Protein AF-A0A354PFF9-F1 (afdb_monomer)

Nearest PDB structures (foldseek):
  5bq5-assembly3_C  TM=9.420E-01  e=9.356E-03  Geobacillus stearothermophilus

Radius of g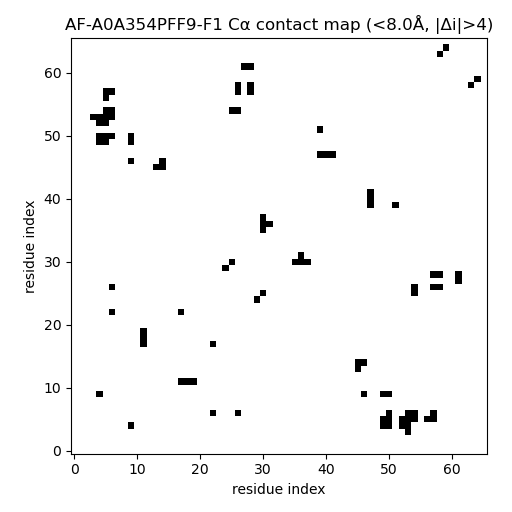yration: 11.97 Å; Cα contacts (8 Å, |Δi|>4): 49; chains: 1; bounding box: 24×29×32 Å

Solvent-accessible surface area (backbone atoms only — not comparable to full-atom values): 4328 Å² total; per-residue (Å²): 132,86,78,80,57,40,70,88,74,55,62,48,83,83,36,70,91,53,50,70,66,57,52,55,56,60,6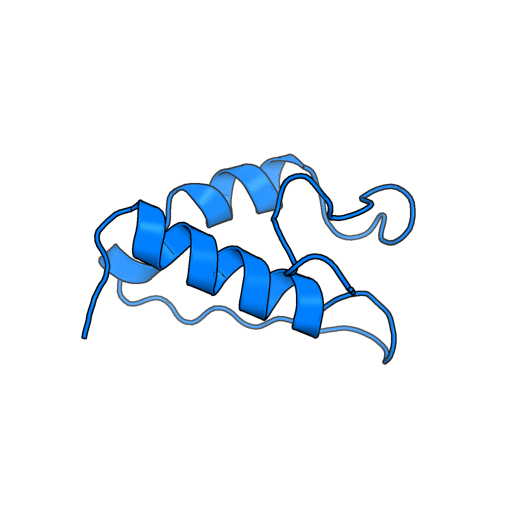6,67,41,52,49,63,79,68,72,50,86,87,83,84,82,78,70,90,90,69,49,59,69,45,52,53,48,13,50,51,53,44,32,46,77,72,70,54,78,134

Foldseek 3Di:
DDDQQALVPDDCVLPVVDDPVNSVVLLVVVC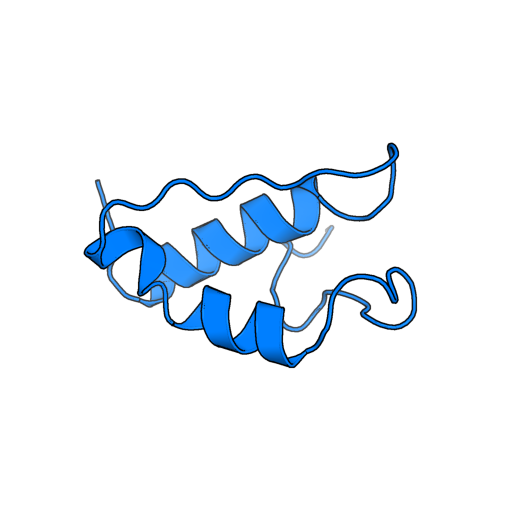VVVVHDDDDDDDPPSCSVSSVRNSVVSCVVVVDDD

Sequence (66 aa):
MASSPTLSNFDLAFQPSVSRNQIETLSTCQWIRDCQALLLQGPPGVGKTHLSVALGQRAIENGFSG

Mean predicted aligned error: 3.35 Å

pLDDT: mean 92.54, std 8.9, range [45.09, 97.81]

Secondary structure (DSSP, 8-state):
-PPPP-STT--TTT-TTS-HHHHHHHHTTHHHHTTPPPP---STTSSHHHHHHHHHHHHHHTT---

Structure (mmCIF, N/CA/C/O backbone):
data_AF-A0A354PFF9-F1
#
_entry.id   AF-A0A354PFF9-F1
#
loop_
_atom_site.group_PDB
_atom_site.id
_atom_site.type_symbol
_atom_site.label_atom_id
_atom_site.label_alt_id
_atom_site.label_comp_id
_atom_site.label_asym_id
_atom_site.label_entity_id
_atom_site.label_seq_id
_atom_site.pdbx_PDB_ins_code
_atom_site.Cartn_x
_atom_site.Cartn_y
_atom_site.Cartn_z
_atom_site.occupancy
_atom_site.B_iso_or_equiv
_atom_site.auth_seq_id
_atom_site.auth_comp_id
_atom_site.auth_asym_id
_atom_site.auth_atom_id
_atom_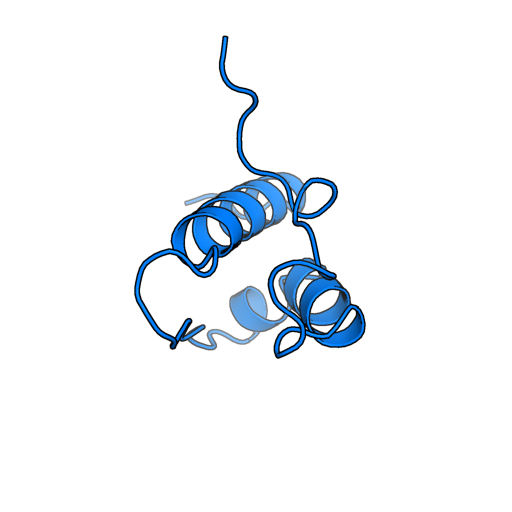site.pdbx_PDB_model_num
ATOM 1 N N . MET A 1 1 ? 5.283 21.900 -12.717 1.00 45.09 1 MET A N 1
ATOM 2 C CA . MET A 1 1 ? 5.146 21.357 -11.347 1.00 45.09 1 MET A CA 1
ATOM 3 C C . MET A 1 1 ? 4.817 19.882 -11.480 1.00 45.09 1 MET A C 1
ATOM 5 O O . MET A 1 1 ? 3.919 19.571 -12.251 1.00 45.09 1 MET A O 1
ATOM 9 N N . ALA A 1 2 ? 5.563 18.982 -10.838 1.00 58.69 2 ALA A N 1
ATOM 10 C CA . ALA A 1 2 ? 5.222 17.559 -10.862 1.00 58.69 2 ALA A CA 1
ATOM 11 C C . ALA A 1 2 ? 3.933 17.341 -10.051 1.00 58.69 2 ALA A C 1
ATOM 13 O O . ALA A 1 2 ? 3.823 17.853 -8.939 1.00 58.69 2 ALA A O 1
ATOM 14 N N . SER A 1 3 ? 2.950 16.640 -10.616 1.00 75.44 3 SER A N 1
ATOM 15 C CA . SER A 1 3 ? 1.731 16.258 -9.897 1.00 75.44 3 SER A CA 1
ATOM 16 C C . SER A 1 3 ? 2.061 15.226 -8.819 1.00 75.44 3 SER A C 1
ATOM 18 O O . SER A 1 3 ? 2.816 14.290 -9.094 1.00 75.44 3 SER A O 1
ATOM 20 N N . SER A 1 4 ? 1.482 15.359 -7.624 1.00 87.38 4 SER A N 1
ATOM 21 C CA . SER A 1 4 ? 1.626 14.355 -6.564 1.00 87.38 4 SER A CA 1
ATOM 22 C C . SER A 1 4 ? 1.160 12.966 -7.039 1.00 87.38 4 SER A C 1
ATOM 24 O O . SER A 1 4 ? 0.181 12.883 -7.788 1.00 87.38 4 SER A O 1
ATOM 26 N N . PRO A 1 5 ? 1.833 11.873 -6.631 1.00 93.62 5 PRO A N 1
ATOM 27 C CA . PRO A 1 5 ? 1.412 10.513 -6.958 1.00 93.62 5 PRO A CA 1
ATOM 28 C C . PRO A 1 5 ? 0.008 10.193 -6.434 1.00 93.62 5 PRO A C 1
ATOM 30 O O . PRO A 1 5 ? -0.239 10.279 -5.236 1.00 93.62 5 PRO A O 1
ATOM 33 N N . THR A 1 6 ? -0.887 9.748 -7.316 1.00 95.56 6 THR A N 1
ATOM 34 C CA . THR A 1 6 ? -2.221 9.240 -6.956 1.00 95.56 6 THR A CA 1
ATOM 35 C C . THR A 1 6 ? -2.416 7.822 -7.483 1.00 95.56 6 THR A C 1
ATOM 37 O O . THR A 1 6 ? -1.724 7.392 -8.413 1.00 95.56 6 THR A O 1
ATOM 40 N N . LEU A 1 7 ? -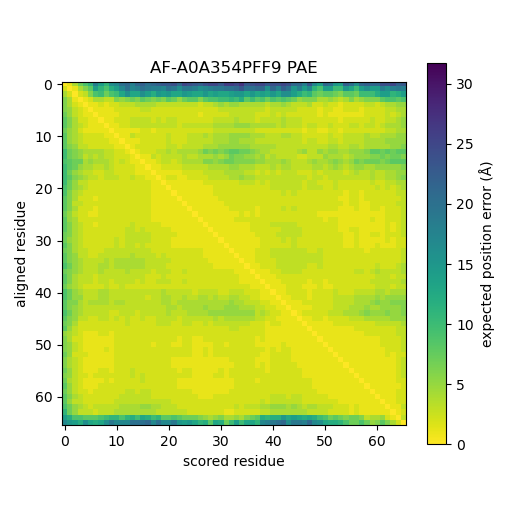3.383 7.089 -6.918 1.00 95.19 7 LEU A N 1
ATOM 41 C CA . LEU A 1 7 ? -3.721 5.744 -7.396 1.00 95.19 7 LEU A CA 1
ATOM 42 C C . LEU A 1 7 ? -4.280 5.783 -8.826 1.00 95.19 7 LEU A C 1
ATOM 44 O O . LEU A 1 7 ? -3.993 4.889 -9.613 1.00 95.19 7 LEU A O 1
ATOM 48 N N . SER A 1 8 ? -5.022 6.839 -9.181 1.00 92.75 8 SER A N 1
ATOM 49 C CA . SER A 1 8 ? -5.575 7.030 -10.529 1.00 92.75 8 SER A CA 1
ATOM 50 C C . SER A 1 8 ? -4.506 7.265 -11.596 1.00 92.75 8 SER A C 1
ATOM 52 O O . SER A 1 8 ? -4.722 6.929 -12.754 1.00 92.75 8 SER A O 1
ATOM 54 N N . ASN A 1 9 ? -3.361 7.834 -11.209 1.00 93.62 9 ASN A N 1
ATOM 55 C CA . ASN A 1 9 ? -2.262 8.156 -12.118 1.00 93.62 9 ASN A CA 1
ATOM 56 C C . ASN A 1 9 ? -1.185 7.057 -12.144 1.00 93.62 9 ASN A C 1
ATOM 58 O O . ASN A 1 9 ? -0.119 7.265 -12.719 1.00 93.62 9 ASN A O 1
ATOM 62 N N . PHE A 1 10 ? -1.419 5.914 -11.489 1.00 93.38 10 PHE A N 1
ATOM 63 C CA . PHE A 1 10 ? -0.519 4.769 -11.566 1.00 93.38 10 PHE A CA 1
ATOM 64 C C . PHE A 1 10 ? -0.765 3.989 -12.863 1.00 93.38 10 PHE A C 1
ATOM 66 O O . PHE A 1 10 ? -1.865 3.485 -13.096 1.00 93.38 10 PHE A O 1
ATOM 73 N N . ASP A 1 11 ? 0.265 3.875 -13.701 1.00 92.19 11 ASP A N 1
ATOM 74 C CA . ASP A 1 11 ? 0.190 3.129 -14.955 1.00 92.19 11 ASP A CA 1
ATOM 75 C C . ASP A 1 11 ? 0.329 1.616 -14.709 1.00 92.19 11 ASP A C 1
ATOM 77 O O . ASP A 1 11 ? 1.423 1.083 -14.509 1.00 92.19 11 ASP A O 1
ATOM 81 N N . LEU A 1 12 ? -0.805 0.913 -14.741 1.00 90.12 12 LEU A N 1
ATOM 82 C CA . LEU A 1 12 ? -0.862 -0.546 -14.605 1.00 90.12 12 LEU A CA 1
ATOM 83 C C . LEU A 1 12 ? -0.244 -1.283 -15.804 1.00 90.12 12 LEU A C 1
ATOM 85 O O . LEU A 1 12 ? 0.177 -2.427 -15.650 1.00 90.12 12 LEU A O 1
ATOM 89 N N . ALA A 1 13 ? -0.173 -0.662 -16.987 1.00 89.75 13 ALA A N 1
ATOM 90 C CA . ALA A 1 13 ? 0.467 -1.275 -18.150 1.00 89.75 13 ALA A CA 1
ATOM 91 C C . ALA A 1 13 ? 1.997 -1.287 -18.005 1.00 89.75 13 ALA A C 1
ATOM 93 O O . ALA A 1 13 ? 2.653 -2.224 -18.459 1.00 89.75 13 ALA A O 1
ATOM 94 N N . PHE A 1 14 ? 2.559 -0.286 -17.320 1.00 89.12 14 PHE A N 1
ATOM 95 C CA . PHE A 1 14 ? 3.984 -0.220 -16.994 1.00 89.12 14 PHE A CA 1
ATOM 96 C C . PHE A 1 14 ? 4.411 -1.263 -15.946 1.00 89.12 14 PHE A C 1
ATOM 98 O O . PHE A 1 14 ? 5.529 -1.775 -16.012 1.00 89.12 14 PHE A O 1
ATOM 105 N N . GLN A 1 15 ? 3.534 -1.607 -14.995 1.00 91.00 15 GLN A N 1
ATOM 106 C CA . GLN A 1 15 ? 3.782 -2.653 -13.997 1.00 91.00 15 GLN A CA 1
ATOM 107 C C . GLN A 1 15 ? 2.668 -3.721 -14.004 1.00 91.00 15 GLN A C 1
ATOM 109 O O . GLN A 1 15 ? 1.764 -3.683 -13.165 1.00 91.00 15 GLN A O 1
ATOM 114 N N . PRO A 1 16 ? 2.750 -4.723 -14.898 1.00 88.06 16 PRO A N 1
ATOM 115 C CA . PRO A 1 16 ? 1.705 -5.734 -15.062 1.00 88.06 16 PRO A CA 1
ATOM 116 C C . PRO A 1 16 ? 1.597 -6.717 -13.887 1.00 88.06 16 PRO A C 1
ATOM 118 O O . PRO A 1 16 ? 0.603 -7.434 -13.784 1.00 88.06 16 PRO A O 1
ATOM 121 N N . SER A 1 17 ? 2.589 -6.775 -12.987 1.00 89.81 17 SER A N 1
ATOM 122 C CA . SER A 1 17 ? 2.516 -7.627 -11.792 1.00 89.81 17 SER A CA 1
ATOM 123 C C . SER A 1 17 ? 1.559 -7.085 -10.727 1.00 89.81 17 SER A C 1
ATOM 125 O O . SER A 1 17 ? 1.264 -7.786 -9.762 1.00 89.81 17 SER A O 1
ATOM 127 N N . VAL A 1 18 ? 1.124 -5.829 -10.859 1.00 91.62 18 VAL A N 1
ATOM 128 C CA . VAL A 1 18 ? 0.144 -5.199 -9.976 1.00 91.62 18 VAL A CA 1
ATOM 129 C C . VAL A 1 18 ? -1.192 -5.181 -10.699 1.00 91.62 18 VAL A C 1
ATOM 131 O O . VAL A 1 18 ? -1.366 -4.524 -11.721 1.00 91.62 18 VAL A O 1
ATOM 134 N N . SER A 1 19 ? -2.161 -5.907 -10.156 1.00 93.25 19 SER A N 1
ATOM 135 C CA . SER A 1 19 ? -3.510 -5.939 -10.713 1.00 93.25 19 SER A CA 1
ATOM 136 C C . SER A 1 19 ? -4.340 -4.739 -10.251 1.00 93.25 19 SER A C 1
ATOM 138 O O . SER A 1 19 ? -4.175 -4.232 -9.138 1.00 93.25 19 SER A O 1
ATOM 140 N N . ARG A 1 20 ? -5.319 -4.333 -11.068 1.00 93.69 20 ARG A N 1
ATOM 141 C CA . ARG A 1 20 ? -6.314 -3.322 -10.674 1.00 93.69 20 ARG A CA 1
ATOM 142 C C . ARG A 1 20 ? -7.046 -3.709 -9.383 1.00 93.69 20 ARG A C 1
ATOM 144 O O . ARG A 1 20 ? -7.216 -2.861 -8.518 1.00 93.69 20 ARG A O 1
ATOM 151 N N . ASN A 1 21 ? -7.401 -4.985 -9.225 1.00 95.88 21 ASN A N 1
ATOM 152 C CA . ASN A 1 21 ? -8.100 -5.475 -8.035 1.00 95.88 21 ASN A CA 1
ATOM 153 C C . ASN A 1 21 ? -7.263 -5.293 -6.752 1.00 95.88 21 ASN A C 1
ATOM 155 O O . ASN A 1 21 ? -7.788 -4.907 -5.710 1.00 95.88 21 ASN A O 1
ATOM 159 N N . GLN A 1 22 ? -5.940 -5.494 -6.820 1.00 94.81 22 GLN A N 1
ATOM 160 C CA . GLN A 1 22 ? -5.056 -5.199 -5.685 1.00 94.81 22 GLN A CA 1
ATOM 161 C C . GLN A 1 22 ? -5.072 -3.709 -5.331 1.00 94.81 22 GLN A C 1
ATOM 163 O O . GLN A 1 22 ? -5.172 -3.370 -4.155 1.00 94.81 22 GLN A O 1
ATOM 168 N N . ILE A 1 23 ? -5.017 -2.819 -6.327 1.00 95.38 23 ILE A N 1
ATOM 169 C CA . ILE A 1 23 ? -5.102 -1.371 -6.094 1.00 95.38 23 ILE A CA 1
ATOM 170 C C . ILE A 1 23 ? -6.448 -0.991 -5.474 1.00 95.38 23 ILE A C 1
ATOM 172 O O . ILE A 1 23 ? -6.473 -0.270 -4.479 1.00 95.38 23 ILE A O 1
ATOM 176 N N . GLU A 1 24 ? -7.554 -1.505 -6.009 1.00 96.12 24 GLU A N 1
ATOM 177 C CA . GLU A 1 24 ? -8.901 -1.273 -5.479 1.00 96.12 24 GLU A CA 1
ATOM 178 C C . GLU A 1 24 ? -9.021 -1.768 -4.034 1.00 96.12 24 GLU A C 1
ATOM 180 O O . GLU A 1 24 ? -9.454 -1.012 -3.163 1.00 96.12 24 GLU A O 1
ATOM 185 N N . THR A 1 25 ? -8.533 -2.976 -3.744 1.00 97.31 25 THR A N 1
ATOM 186 C CA . THR A 1 25 ? -8.516 -3.546 -2.389 1.00 97.31 25 THR A CA 1
ATOM 187 C C . THR A 1 25 ? -7.722 -2.663 -1.427 1.00 97.31 25 THR A C 1
ATOM 189 O O . THR A 1 25 ? -8.227 -2.285 -0.368 1.00 97.31 25 THR A O 1
ATOM 192 N N . LEU A 1 26 ? -6.500 -2.269 -1.797 1.00 97.62 26 LEU A N 1
ATOM 193 C CA . LEU A 1 26 ? -5.653 -1.413 -0.963 1.00 97.62 26 LEU A CA 1
ATOM 194 C C . LEU A 1 26 ? -6.241 -0.003 -0.782 1.00 97.62 26 LEU A C 1
ATOM 196 O O . LEU A 1 26 ? -6.047 0.600 0.277 1.00 97.62 26 LEU A O 1
ATOM 200 N N . SER A 1 27 ? -7.004 0.497 -1.761 1.00 97.25 27 SER A N 1
ATOM 201 C CA . SER A 1 27 ? -7.653 1.817 -1.722 1.00 97.25 27 SER A CA 1
ATOM 202 C C . SER A 1 27 ? -8.774 1.946 -0.684 1.00 97.25 27 SER A C 1
ATOM 204 O O . SER A 1 27 ? -9.157 3.068 -0.339 1.00 97.25 27 SER A O 1
ATOM 206 N N . THR A 1 28 ? -9.290 0.816 -0.185 1.00 97.75 28 THR A N 1
ATOM 207 C CA . THR A 1 28 ? -10.277 0.776 0.908 1.00 97.75 28 THR A CA 1
ATOM 208 C C . THR A 1 28 ? -9.664 1.126 2.264 1.00 97.75 28 THR A C 1
ATOM 210 O O . THR A 1 28 ? -10.396 1.394 3.219 1.00 97.75 28 THR A O 1
ATOM 213 N N . CYS A 1 29 ? -8.328 1.077 2.368 1.00 97.69 29 CYS A N 1
ATOM 214 C CA . CYS A 1 29 ? -7.567 1.232 3.607 1.00 97.69 29 CYS A CA 1
ATOM 215 C C . CYS A 1 29 ? -7.968 0.242 4.716 1.00 97.69 29 CYS A C 1
ATOM 217 O O . CYS A 1 29 ? -7.660 0.467 5.885 1.00 97.69 29 CYS A O 1
ATOM 219 N N . GLN A 1 30 ? -8.625 -0.874 4.370 1.00 97.81 30 GLN A N 1
ATOM 220 C CA . GLN A 1 30 ? -9.026 -1.887 5.348 1.00 97.81 30 GLN A CA 1
ATOM 221 C C . GLN A 1 30 ? -7.817 -2.491 6.074 1.00 97.81 30 GLN A C 1
ATOM 223 O O . GLN A 1 30 ? -7.861 -2.678 7.282 1.00 97.81 30 GLN A O 1
ATOM 228 N N . TRP A 1 31 ? -6.695 -2.656 5.370 1.00 97.50 31 TRP A N 1
ATOM 229 C CA . TRP A 1 31 ? -5.426 -3.107 5.946 1.00 97.50 31 TRP A CA 1
ATOM 230 C C . TRP A 1 31 ? -4.918 -2.213 7.092 1.00 97.50 31 TRP A C 1
ATOM 232 O O . TRP A 1 31 ? -4.277 -2.720 8.005 1.00 97.50 31 TRP A O 1
ATOM 242 N N . ILE A 1 32 ? -5.239 -0.911 7.093 1.00 97.06 32 ILE A N 1
ATOM 243 C CA . ILE A 1 32 ? -4.903 -0.005 8.203 1.00 97.06 32 ILE A CA 1
ATOM 244 C C . ILE A 1 32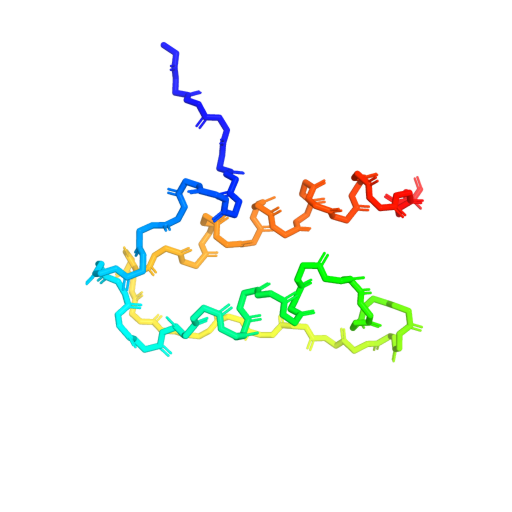 ? -5.793 -0.300 9.416 1.00 97.06 32 ILE A C 1
ATOM 246 O O . ILE A 1 32 ? -5.288 -0.393 10.531 1.00 97.06 32 ILE A O 1
ATOM 250 N N . ARG A 1 33 ? -7.107 -0.489 9.204 1.00 96.12 33 ARG A N 1
ATOM 251 C CA . ARG A 1 33 ? -8.059 -0.847 10.278 1.00 96.12 33 ARG A CA 1
ATOM 252 C C . ARG A 1 33 ? -7.727 -2.190 10.914 1.00 96.12 33 ARG A C 1
ATOM 254 O O . ARG A 1 33 ? -7.865 -2.343 12.121 1.00 96.12 33 ARG A O 1
ATOM 261 N N . ASP A 1 34 ? -7.254 -3.123 10.100 1.00 97.69 34 ASP A N 1
ATOM 262 C CA . ASP A 1 34 ? -6.888 -4.472 10.523 1.00 97.69 34 ASP A CA 1
ATOM 263 C C . ASP A 1 34 ? -5.4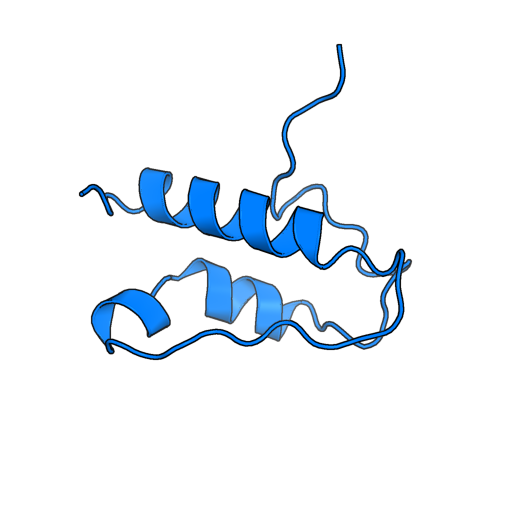56 -4.546 11.093 1.00 97.69 34 ASP A C 1
ATOM 265 O O . ASP A 1 34 ? -4.949 -5.641 11.355 1.00 97.69 34 ASP 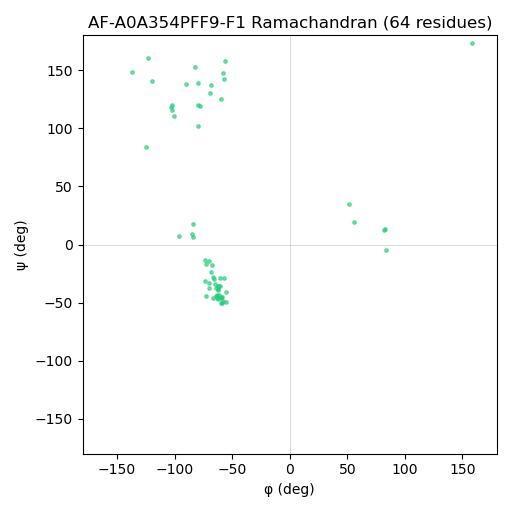A O 1
ATOM 269 N N . CYS A 1 35 ? -4.780 -3.399 11.258 1.00 96.62 35 CYS A N 1
ATOM 270 C CA . CYS A 1 35 ? -3.396 -3.292 11.730 1.00 96.62 35 CYS A CA 1
ATOM 271 C C . CYS A 1 35 ? -2.410 -4.182 10.946 1.00 96.62 35 CYS A C 1
ATOM 273 O O . CYS A 1 35 ? -1.458 -4.724 11.510 1.00 96.62 35 CYS A O 1
ATOM 275 N N . GLN A 1 36 ? -2.637 -4.353 9.643 1.00 97.81 36 GLN A N 1
ATOM 276 C CA . GLN A 1 36 ? -1.794 -5.156 8.762 1.00 97.81 36 GLN A CA 1
ATOM 277 C C . GLN A 1 36 ? -0.687 -4.305 8.142 1.00 97.81 36 GLN A C 1
ATOM 279 O O . GLN A 1 36 ? -0.913 -3.185 7.689 1.00 97.81 36 GLN A O 1
ATOM 284 N N . ALA A 1 37 ? 0.522 -4.857 8.069 1.00 95.25 37 ALA A N 1
ATOM 285 C CA . ALA A 1 37 ? 1.622 -4.211 7.365 1.00 95.25 37 ALA A CA 1
ATOM 286 C C . ALA A 1 37 ? 1.501 -4.426 5.849 1.00 95.25 37 ALA A C 1
ATOM 288 O O . ALA A 1 37 ? 1.218 -5.532 5.387 1.00 95.25 37 ALA A O 1
ATOM 289 N N . LEU A 1 38 ? 1.788 -3.382 5.068 1.00 95.38 38 LEU A N 1
ATOM 290 C CA . LEU A 1 38 ? 1.888 -3.477 3.614 1.00 95.38 38 LEU A CA 1
ATOM 291 C C . LEU A 1 38 ? 3.357 -3.494 3.175 1.00 95.38 38 LEU A C 1
ATOM 293 O O . LEU A 1 38 ? 4.084 -2.522 3.375 1.00 95.38 38 LEU A O 1
ATOM 297 N N . LEU A 1 39 ? 3.780 -4.581 2.524 1.00 95.19 39 LEU A N 1
ATOM 298 C CA . LEU A 1 39 ? 5.111 -4.712 1.928 1.00 95.19 39 LEU A CA 1
ATOM 299 C C . LEU A 1 39 ? 5.039 -4.512 0.409 1.00 95.19 39 LEU A C 1
ATOM 301 O O . LEU A 1 39 ? 4.395 -5.286 -0.295 1.00 95.19 39 LEU A O 1
ATOM 305 N N . LEU A 1 40 ? 5.749 -3.507 -0.108 1.00 94.25 40 LEU A N 1
ATOM 306 C CA . LEU A 1 40 ? 5.922 -3.303 -1.548 1.00 94.25 40 LEU A CA 1
ATOM 307 C C . LEU A 1 40 ? 7.291 -3.833 -1.984 1.00 94.25 40 LEU A C 1
ATOM 309 O O . LEU A 1 40 ? 8.323 -3.243 -1.664 1.00 94.25 40 LEU A O 1
ATOM 313 N N . GLN A 1 41 ? 7.304 -4.925 -2.747 1.00 92.88 41 GLN A N 1
ATOM 314 C CA . GLN A 1 41 ? 8.527 -5.595 -3.192 1.00 92.88 41 GLN A CA 1
ATOM 315 C C . GLN A 1 41 ? 8.635 -5.618 -4.721 1.00 92.88 41 GLN A C 1
ATOM 317 O O . GLN A 1 41 ? 7.653 -5.824 -5.426 1.00 92.88 41 GLN A O 1
ATOM 322 N N . GLY A 1 42 ? 9.849 -5.407 -5.235 1.00 91.31 42 GLY A N 1
ATOM 323 C CA . GLY A 1 42 ? 10.154 -5.495 -6.664 1.00 91.31 42 GLY A CA 1
ATOM 324 C C . GLY A 1 42 ? 11.423 -4.724 -7.056 1.00 91.31 42 GLY A C 1
ATOM 325 O O . GLY A 1 42 ? 11.963 -3.982 -6.225 1.00 91.31 42 GLY A O 1
ATOM 326 N N . PRO A 1 43 ? 11.889 -4.844 -8.312 1.00 93.31 43 PRO A N 1
ATOM 327 C CA . PRO A 1 43 ? 13.082 -4.159 -8.829 1.00 93.31 43 PRO A CA 1
ATOM 328 C C . PRO A 1 43 ? 13.030 -2.626 -8.674 1.00 93.31 43 PRO A C 1
ATOM 330 O O . PRO A 1 43 ? 11.944 -2.057 -8.522 1.00 93.31 43 PRO A O 1
ATOM 333 N N . PRO A 1 44 ? 14.165 -1.905 -8.677 1.00 93.94 44 PRO A N 1
ATOM 334 C CA . PRO A 1 44 ? 14.155 -0.439 -8.690 1.00 93.94 44 PRO A CA 1
ATOM 335 C C . PRO A 1 44 ? 13.394 0.102 -9.916 1.00 93.94 44 PRO A C 1
ATOM 337 O O . PRO A 1 44 ? 13.374 -0.527 -10.966 1.00 93.94 44 PRO A O 1
ATOM 340 N N . GLY A 1 45 ? 12.733 1.254 -9.771 1.00 92.00 45 GLY A N 1
ATOM 341 C CA . GLY A 1 45 ? 12.017 1.914 -10.876 1.00 92.00 45 GLY A CA 1
ATOM 342 C C . GLY A 1 45 ? 10.591 1.420 -11.165 1.00 92.00 45 GLY A C 1
ATOM 343 O O . GLY A 1 45 ? 9.897 2.048 -11.948 1.00 92.00 45 GLY A O 1
ATOM 344 N N . VAL A 1 46 ? 10.097 0.371 -10.496 1.00 93.50 46 VAL A N 1
ATOM 345 C CA . VAL A 1 46 ? 8.768 -0.220 -10.790 1.00 93.50 46 VAL A CA 1
ATOM 346 C C . VAL A 1 46 ? 7.563 0.461 -10.113 1.00 93.50 46 VAL A C 1
ATOM 348 O O . VAL A 1 46 ? 6.509 -0.145 -9.957 1.00 93.50 46 VAL A O 1
ATOM 351 N N . GLY A 1 47 ? 7.719 1.699 -9.636 1.00 94.00 47 GLY A N 1
ATOM 352 C CA . GLY A 1 47 ? 6.606 2.470 -9.063 1.00 94.00 47 GLY A CA 1
ATOM 353 C C . GLY A 1 47 ? 6.258 2.196 -7.591 1.00 94.00 47 GLY A C 1
ATOM 354 O O . GLY A 1 47 ? 5.233 2.670 -7.112 1.00 94.00 47 GLY A O 1
ATOM 355 N N . LYS A 1 48 ? 7.119 1.507 -6.825 1.00 95.88 48 LYS A N 1
ATOM 356 C CA . LYS A 1 48 ? 6.902 1.261 -5.380 1.00 95.88 48 LYS A CA 1
ATOM 357 C C . LYS A 1 48 ? 6.676 2.551 -4.581 1.00 95.88 48 LYS A C 1
ATOM 359 O O . LYS A 1 48 ? 5.694 2.660 -3.861 1.00 95.88 48 LYS A O 1
ATOM 364 N N . THR A 1 49 ? 7.550 3.546 -4.754 1.00 95.94 49 THR A N 1
ATOM 365 C CA . THR A 1 49 ? 7.434 4.844 -4.067 1.00 95.94 49 THR A CA 1
ATOM 366 C C . THR A 1 49 ? 6.169 5.595 -4.476 1.00 95.94 49 THR A C 1
ATOM 368 O O . THR A 1 49 ? 5.526 6.202 -3.627 1.00 95.94 49 THR A O 1
ATOM 371 N N . HIS A 1 50 ? 5.771 5.510 -5.752 1.00 95.81 50 HIS A N 1
ATOM 372 C CA . HIS A 1 50 ? 4.507 6.082 -6.226 1.00 95.81 50 HIS A CA 1
ATOM 373 C C . HIS A 1 50 ? 3.328 5.466 -5.475 1.00 95.81 50 HIS A C 1
ATOM 375 O O . HIS A 1 50 ? 2.510 6.201 -4.929 1.00 95.81 50 HIS A O 1
ATOM 381 N N . LEU A 1 51 ? 3.266 4.132 -5.400 1.00 96.19 51 LEU A N 1
ATOM 382 C CA . LEU A 1 51 ? 2.207 3.420 -4.686 1.00 96.19 51 LEU A CA 1
ATOM 383 C C . LEU A 1 51 ? 2.189 3.755 -3.192 1.00 96.19 51 LEU A C 1
ATOM 385 O O . LEU A 1 51 ? 1.114 4.015 -2.662 1.00 96.19 51 LEU A O 1
ATOM 389 N N . SER A 1 52 ? 3.342 3.819 -2.517 1.00 96.31 52 SER A N 1
ATOM 390 C CA . SER A 1 52 ? 3.406 4.221 -1.102 1.00 96.31 52 SER A CA 1
ATOM 391 C C . SER A 1 52 ? 2.807 5.609 -0.866 1.00 96.31 52 SER A C 1
ATOM 393 O O . SER A 1 52 ? 1.983 5.776 0.030 1.00 96.31 52 SER A O 1
ATOM 395 N N . VAL A 1 53 ? 3.197 6.598 -1.677 1.00 96.75 53 VAL A N 1
ATOM 396 C CA . VAL A 1 53 ? 2.701 7.976 -1.546 1.00 96.75 53 VAL A CA 1
ATOM 397 C C . VAL A 1 53 ? 1.209 8.049 -1.871 1.00 96.75 53 VAL A C 1
ATOM 399 O O . VAL A 1 53 ? 0.443 8.618 -1.098 1.00 96.75 53 VAL A O 1
ATOM 402 N N . ALA A 1 54 ? 0.781 7.410 -2.960 1.00 96.88 54 ALA A N 1
ATOM 403 C CA . ALA A 1 54 ? -0.612 7.384 -3.385 1.00 96.88 54 ALA A CA 1
ATOM 404 C C . ALA A 1 54 ? -1.537 6.699 -2.363 1.00 96.88 54 ALA A C 1
ATOM 406 O O . ALA A 1 54 ? -2.647 7.171 -2.122 1.00 96.88 54 ALA A O 1
ATOM 407 N N . LEU A 1 55 ? -1.087 5.606 -1.736 1.00 97.25 55 LEU A N 1
ATOM 408 C CA . LEU A 1 55 ? -1.828 4.923 -0.672 1.00 97.25 55 LEU A CA 1
ATOM 409 C C . LEU A 1 55 ? -1.883 5.751 0.613 1.00 97.25 55 LEU A C 1
ATOM 411 O O . LEU A 1 55 ? -2.922 5.769 1.267 1.00 97.25 55 LEU A O 1
ATOM 415 N N . GLY A 1 56 ? -0.808 6.466 0.956 1.00 96.00 56 GLY A N 1
ATOM 416 C CA . GLY A 1 56 ? -0.800 7.403 2.081 1.00 96.00 56 GLY A CA 1
ATOM 417 C C . GLY A 1 56 ? -1.778 8.560 1.874 1.00 96.00 56 GLY A C 1
ATOM 418 O O . GLY A 1 56 ? -2.586 8.848 2.753 1.00 96.00 56 GLY A O 1
ATOM 419 N N . GLN A 1 57 ? -1.782 9.162 0.681 1.00 96.44 57 GLN A N 1
ATOM 420 C CA . GLN A 1 57 ? -2.767 10.182 0.318 1.00 96.44 57 GLN A CA 1
ATOM 421 C C . GLN A 1 57 ? -4.192 9.624 0.408 1.00 96.44 57 GLN A C 1
ATOM 423 O O . GLN A 1 57 ? -5.068 10.244 1.010 1.00 96.44 57 GLN A O 1
ATOM 428 N N . ARG A 1 58 ? -4.410 8.412 -0.116 1.00 96.94 58 ARG A N 1
ATOM 429 C CA . ARG A 1 58 ? -5.709 7.745 -0.038 1.00 96.94 58 ARG A CA 1
ATOM 430 C C . ARG A 1 58 ? -6.139 7.470 1.404 1.00 96.94 58 ARG A C 1
ATOM 432 O O . ARG A 1 58 ? -7.323 7.577 1.704 1.00 96.94 58 ARG A O 1
ATOM 439 N N . ALA A 1 59 ? -5.216 7.139 2.303 1.00 97.25 59 ALA A N 1
ATOM 440 C CA . ALA A 1 59 ? -5.518 6.960 3.721 1.00 97.25 59 ALA A CA 1
ATOM 441 C C . ALA A 1 59 ? -5.992 8.272 4.367 1.00 97.25 59 ALA A C 1
ATOM 443 O O . ALA A 1 59 ? -7.019 8.278 5.042 1.00 97.25 59 ALA A O 1
ATOM 444 N N . ILE A 1 60 ? -5.322 9.391 4.083 1.00 96.38 60 ILE A N 1
ATOM 445 C CA . ILE A 1 60 ? -5.741 10.716 4.567 1.00 96.38 60 ILE A CA 1
ATOM 446 C C . ILE A 1 60 ? -7.153 11.057 4.071 1.00 96.38 60 ILE A C 1
ATOM 448 O O . ILE A 1 60 ? -8.003 11.468 4.857 1.00 96.38 60 ILE A O 1
ATOM 452 N N . GLU A 1 61 ? -7.447 10.814 2.790 1.00 95.56 61 GLU A N 1
ATOM 453 C CA . GLU A 1 61 ? -8.792 11.003 2.220 1.00 95.56 61 GLU A CA 1
ATOM 454 C C . GLU A 1 61 ? -9.863 10.123 2.887 1.00 95.56 61 GLU A C 1
ATOM 456 O O . GLU A 1 61 ? -11.030 10.504 2.938 1.00 95.56 61 GLU A O 1
ATOM 461 N N . ASN A 1 62 ? -9.480 8.953 3.407 1.00 96.38 62 ASN A N 1
ATOM 462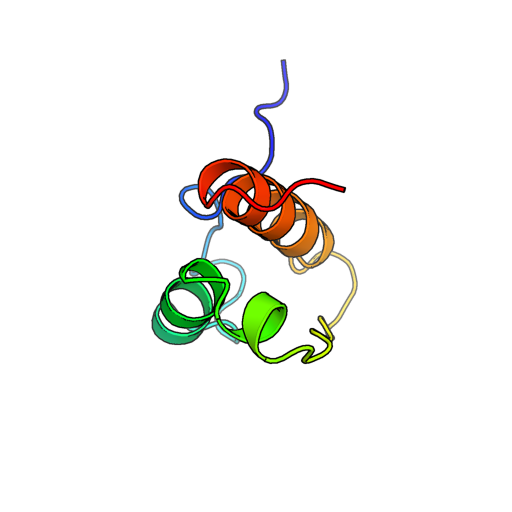 C CA . ASN A 1 62 ? -10.359 8.057 4.163 1.00 96.38 62 ASN A CA 1
ATOM 463 C C . ASN A 1 62 ? -10.453 8.418 5.660 1.00 96.38 62 ASN A C 1
ATOM 465 O O . ASN A 1 62 ? -11.026 7.651 6.434 1.00 96.38 62 ASN A O 1
ATOM 469 N N . GLY A 1 63 ? -9.906 9.562 6.080 1.00 96.19 63 GLY A N 1
ATOM 470 C CA . GLY A 1 63 ? -9.984 10.045 7.458 1.00 96.19 63 GLY A CA 1
ATOM 471 C C . GLY A 1 63 ? -8.959 9.428 8.409 1.00 96.19 63 GLY A C 1
ATOM 472 O O . GLY A 1 63 ? -9.091 9.591 9.619 1.00 96.19 63 GLY A O 1
ATOM 473 N N . PHE A 1 64 ? -7.938 8.732 7.896 1.00 95.00 64 PHE A N 1
ATOM 474 C CA . PHE A 1 64 ? -6.809 8.322 8.725 1.00 95.00 64 PHE A CA 1
ATOM 475 C C . PHE A 1 64 ? -5.876 9.511 8.935 1.00 95.00 64 PHE A C 1
ATOM 477 O O . PHE A 1 64 ? -5.300 10.054 7.993 1.00 95.00 64 PHE A O 1
ATOM 484 N N . SER A 1 65 ? -5.705 9.883 10.193 1.00 84.75 65 SER A N 1
ATOM 485 C CA . SER A 1 65 ? -4.771 10.901 10.655 1.00 84.75 65 SER A CA 1
ATOM 486 C C . SER A 1 65 ? -4.081 10.394 11.917 1.00 84.75 65 SER A C 1
ATOM 488 O O . SER A 1 65 ? -4.678 9.622 12.670 1.00 84.75 65 SER A O 1
ATOM 490 N N . GLY A 1 66 ? -2.834 10.808 12.125 1.00 64.69 66 GLY A N 1
ATOM 491 C CA . GLY A 1 66 ? -2.096 10.613 13.374 1.00 64.69 66 GLY A CA 1
ATOM 492 C C . GLY A 1 66 ? -2.058 11.898 14.179 1.00 64.69 66 GLY A C 1
ATOM 493 O O . GLY A 1 66 ? -2.040 12.971 13.534 1.00 64.69 66 GLY A O 1
#